Protein AF-A0AAU1PZN3-F1 (afdb_monomer)

Radius of gyration: 15.22 Å; Cα contacts (8 Å, |Δi|>4): 141; chains: 1; bounding box: 28×40×44 Å

Foldseek 3Di:
DVVVVVVQVQVVVVVPPFAKHWDDKDKDQQADDDPPWDKDKDWDQDPPNQKIWIFIDTPNDTRMTMITGMDTDPDDPDPDDD

Mean predicted aligned error: 5.39 Å

Nearest PDB structures (foldseek):
  3lw3-assembly1_B  TM=8.002E-01  e=4.545E-03  Helicobacter felis
  1t82-assembly2_D  TM=6.780E-01  e=6.831E-01  Shewanella oneidensis MR-1

Sequence (82 aa):
MLLLEAARQAALATAHHDTMTVTGMDSDFIRYAEMDVPCWVEAEQLADPDQVRIGARQHGKEIFAGVVTLAALPTAPGAHGA

Solvent-accessible surface area (backbone atoms only — not comparable to full-atom values): 5068 Å² total; per-residue (Å²): 111,71,68,60,51,51,44,52,53,45,46,59,65,70,45,69,98,56,62,65,42,78,78,47,72,51,78,48,80,73,44,84,84,62,90,93,51,76,73,49,76,49,65,44,80,47,96,51,88,46,33,25,41,32,42,28,31,44,96,90,37,75,25,33,40,33,40,39,30,48,42,77,54,82,79,75,90,80,91,80,88,132

Secondary structure (DSSP, 8-state):
-HHHHHHHHHHHHHSTTS-EEEEEEEEEE-SPPPTTSPPEEEEEE-SSTTEEEEEEEETTEEEEEEEEEEEEPPPPS-----

Structure (mmCIF, N/CA/C/O backbone):
data_AF-A0AAU1PZN3-F1
#
_entry.id   AF-A0AAU1PZN3-F1
#
loop_
_atom_site.group_PDB
_atom_site.id
_atom_site.type_symbol
_atom_site.label_atom_id
_atom_site.label_alt_id
_atom_site.label_comp_id
_atom_site.label_asym_id
_atom_site.label_entity_id
_atom_site.label_seq_id
_atom_site.pdbx_PDB_ins_code
_atom_site.Cartn_x
_atom_site.Cartn_y
_atom_site.Cartn_z
_atom_site.occupancy
_atom_site.B_iso_or_equiv
_atom_site.auth_seq_id
_atom_site.auth_comp_id
_atom_site.auth_asym_id
_atom_site.auth_atom_id
_atom_site.pdbx_PDB_model_num
ATOM 1 N N . MET A 1 1 ? 13.687 -0.404 -0.016 1.00 79.19 1 MET A N 1
ATOM 2 C CA . MET A 1 1 ? 13.203 0.617 0.941 1.00 79.19 1 MET A CA 1
ATOM 3 C C . MET A 1 1 ? 12.223 1.612 0.321 1.00 79.19 1 MET A C 1
ATOM 5 O O . MET A 1 1 ? 11.172 1.793 0.911 1.00 79.19 1 MET A O 1
ATOM 9 N N . LEU A 1 2 ? 12.487 2.210 -0.853 1.00 92.81 2 LEU A N 1
ATOM 10 C CA . LEU A 1 2 ? 11.612 3.250 -1.436 1.00 92.81 2 LEU A CA 1
ATOM 11 C C . LEU A 1 2 ? 10.150 2.809 -1.665 1.00 92.81 2 LEU A C 1
ATOM 13 O O . LEU A 1 2 ? 9.240 3.578 -1.395 1.00 92.81 2 LEU A O 1
ATOM 17 N N . LEU A 1 3 ? 9.920 1.565 -2.103 1.00 96.50 3 LEU A N 1
ATOM 18 C CA . LEU A 1 3 ? 8.563 1.035 -2.312 1.00 96.50 3 LEU A CA 1
ATOM 19 C C . LEU A 1 3 ? 7.758 0.917 -1.009 1.00 96.50 3 LEU A C 1
ATOM 21 O O . LEU A 1 3 ? 6.572 1.219 -1.008 1.00 96.50 3 LEU A O 1
ATOM 25 N N . LEU A 1 4 ? 8.405 0.558 0.107 1.00 97.44 4 LEU A N 1
ATOM 26 C CA . LEU A 1 4 ? 7.750 0.528 1.422 1.00 97.44 4 LEU A CA 1
ATOM 27 C C . LEU A 1 4 ? 7.362 1.937 1.874 1.00 97.44 4 LEU A C 1
ATOM 29 O O . LEU A 1 4 ? 6.287 2.140 2.423 1.00 97.44 4 LEU A O 1
ATOM 33 N N . GLU A 1 5 ? 8.216 2.925 1.610 1.00 97.81 5 GLU A N 1
ATOM 34 C CA . GLU 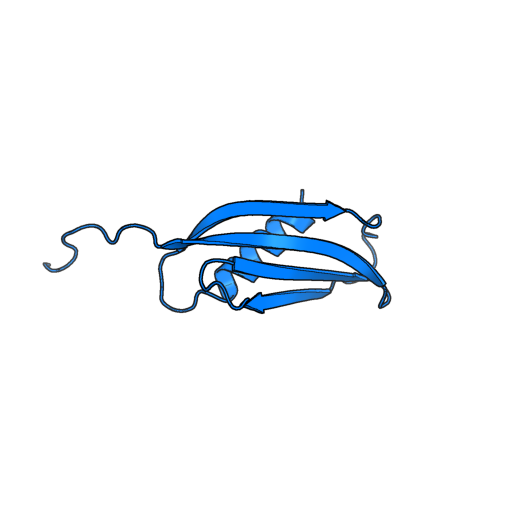A 1 5 ? 7.915 4.318 1.936 1.00 97.81 5 GLU A CA 1
ATOM 35 C C . GLU A 1 5 ? 6.794 4.878 1.054 1.00 97.81 5 GLU A C 1
ATOM 37 O O . GLU A 1 5 ? 5.898 5.554 1.553 1.00 97.81 5 GLU A O 1
ATOM 42 N N . ALA A 1 6 ? 6.788 4.540 -0.237 1.00 97.62 6 ALA A N 1
ATOM 43 C CA . ALA A 1 6 ? 5.694 4.891 -1.131 1.00 97.62 6 ALA A CA 1
ATOM 44 C C . ALA A 1 6 ? 4.371 4.260 -0.666 1.00 97.62 6 ALA A C 1
ATOM 46 O O . ALA A 1 6 ? 3.356 4.949 -0.625 1.00 97.62 6 ALA A O 1
ATOM 47 N N . ALA A 1 7 ? 4.392 2.996 -0.229 1.00 98.19 7 ALA A N 1
ATOM 48 C CA . ALA A 1 7 ? 3.237 2.334 0.371 1.00 98.19 7 ALA A CA 1
ATOM 49 C C . ALA A 1 7 ? 2.773 3.034 1.658 1.00 98.19 7 ALA A C 1
ATOM 51 O O . ALA A 1 7 ? 1.583 3.297 1.820 1.00 98.19 7 ALA A O 1
ATOM 52 N N . ARG A 1 8 ? 3.710 3.414 2.537 1.00 97.31 8 ARG A N 1
ATOM 53 C CA . ARG A 1 8 ? 3.432 4.160 3.774 1.00 97.31 8 ARG A CA 1
ATOM 54 C C . ARG A 1 8 ? 2.727 5.484 3.488 1.00 97.31 8 ARG A C 1
ATOM 56 O O . ARG A 1 8 ? 1.722 5.797 4.118 1.00 97.31 8 ARG A O 1
ATOM 63 N N . GLN A 1 9 ? 3.268 6.267 2.557 1.00 96.62 9 GLN A N 1
ATOM 64 C CA . GLN A 1 9 ? 2.736 7.580 2.196 1.00 96.62 9 GLN A CA 1
ATOM 65 C C . GLN A 1 9 ? 1.390 7.468 1.482 1.00 96.62 9 GLN A C 1
ATOM 67 O O . GLN A 1 9 ? 0.478 8.225 1.801 1.00 96.62 9 GLN A O 1
ATOM 72 N N . ALA A 1 10 ? 1.249 6.510 0.564 1.00 97.31 10 ALA A N 1
ATOM 73 C CA . ALA A 1 10 ? 0.001 6.268 -0.146 1.00 97.31 10 ALA A CA 1
ATOM 74 C C . ALA A 1 10 ? -1.119 5.836 0.812 1.00 97.31 10 ALA A C 1
ATOM 76 O O . ALA A 1 10 ? -2.223 6.361 0.715 1.00 97.31 10 ALA A O 1
ATOM 77 N N . ALA A 1 11 ? -0.826 4.960 1.780 1.00 97.25 11 ALA A N 1
ATOM 78 C CA . ALA A 1 11 ? -1.787 4.568 2.809 1.00 97.25 11 ALA A CA 1
ATOM 79 C C . ALA A 1 11 ? -2.18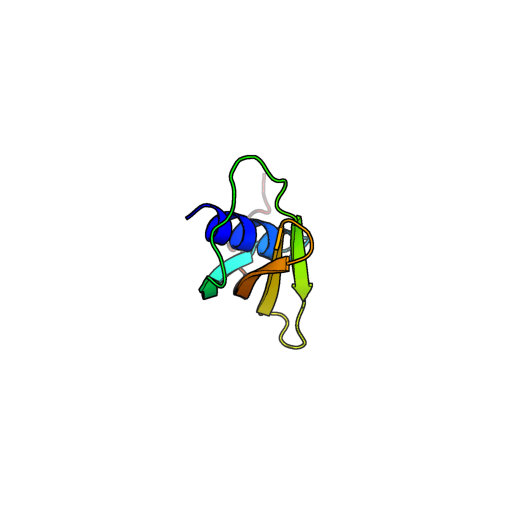5 5.748 3.707 1.00 97.25 11 ALA A C 1
ATOM 81 O O . ALA A 1 11 ? -3.362 5.999 3.917 1.00 97.25 11 ALA A O 1
ATOM 82 N N . LEU A 1 12 ? -1.226 6.538 4.199 1.00 95.88 12 LEU A N 1
ATOM 83 C CA . LEU A 1 12 ? -1.555 7.704 5.030 1.00 95.88 12 LEU A CA 1
ATOM 84 C C . LEU A 1 12 ? -2.324 8.788 4.264 1.00 95.88 12 LEU A C 1
ATOM 86 O O . LEU A 1 12 ? -3.080 9.543 4.871 1.00 95.88 12 LEU A O 1
ATOM 90 N N . ALA A 1 13 ? -2.169 8.861 2.941 1.00 94.69 13 ALA A N 1
ATOM 91 C CA . ALA A 1 13 ? -2.936 9.780 2.111 1.00 94.69 13 ALA A CA 1
ATOM 92 C C . ALA A 1 13 ? -4.430 9.418 2.029 1.00 94.69 13 ALA A C 1
ATOM 94 O O . ALA A 1 13 ? -5.226 10.317 1.764 1.00 94.69 13 ALA A O 1
ATOM 95 N N . THR A 1 14 ? -4.829 8.160 2.280 1.00 93.62 14 THR A N 1
ATOM 96 C CA . THR A 1 14 ? -6.254 7.767 2.311 1.00 93.62 14 THR A CA 1
ATOM 97 C C . THR A 1 14 ? -6.939 8.153 3.619 1.00 93.62 14 THR A C 1
ATOM 99 O O . THR A 1 14 ? -8.158 8.308 3.656 1.00 93.62 14 THR A O 1
ATOM 102 N N . ALA A 1 15 ? -6.165 8.362 4.682 1.00 85.81 15 ALA A N 1
ATOM 103 C CA . ALA A 1 15 ? -6.649 8.555 6.041 1.00 85.81 15 ALA A CA 1
ATOM 104 C C . ALA A 1 15 ? -7.090 10.002 6.342 1.00 85.81 15 ALA A C 1
ATOM 106 O O . ALA A 1 15 ? -6.900 10.484 7.455 1.00 85.81 15 ALA A O 1
ATOM 107 N N . HIS A 1 16 ? -7.604 10.717 5.329 1.00 72.81 16 HIS A N 1
ATOM 108 C CA . HIS A 1 16 ? -7.960 12.141 5.369 1.00 72.81 16 HIS A CA 1
ATOM 109 C C . HIS A 1 16 ? -8.533 12.566 6.728 1.00 72.81 16 HIS A C 1
ATOM 111 O O . HIS A 1 16 ? -9.346 11.832 7.259 1.00 72.81 16 HIS A O 1
ATOM 117 N N . HIS A 1 17 ? -8.162 13.758 7.220 1.00 70.31 17 HIS A N 1
ATOM 118 C CA . HIS A 1 17 ? -8.549 14.426 8.486 1.00 70.31 17 HIS A CA 1
ATOM 119 C C . HIS A 1 17 ? -8.117 13.788 9.817 1.00 70.31 17 HIS A C 1
ATOM 121 O O . HIS A 1 17 ? -7.954 14.534 10.786 1.00 70.31 17 HIS A O 1
ATOM 127 N N . ASP A 1 18 ? -7.842 12.487 9.864 1.00 76.81 18 ASP A N 1
ATOM 128 C CA . ASP A 1 18 ? -7.402 11.827 11.090 1.00 76.81 18 ASP A CA 1
ATOM 129 C C . ASP A 1 18 ? -5.878 11.791 11.212 1.00 76.81 18 ASP A C 1
ATOM 131 O O . ASP A 1 18 ? -5.134 11.621 10.243 1.00 76.81 18 ASP A O 1
ATOM 135 N N . THR A 1 19 ? -5.379 11.940 12.440 1.00 87.81 19 THR A N 1
ATOM 136 C CA . THR A 1 19 ? -3.947 11.749 12.692 1.00 87.81 19 THR A CA 1
ATOM 137 C C . THR A 1 19 ? -3.708 10.256 12.854 1.00 87.81 19 THR A C 1
ATOM 139 O O . THR A 1 19 ? -4.053 9.683 13.881 1.00 87.81 19 THR A O 1
ATOM 142 N N . MET A 1 20 ? -3.155 9.617 11.829 1.00 92.81 20 MET A N 1
ATOM 143 C CA . MET A 1 20 ? -2.984 8.163 11.768 1.00 92.81 20 MET A CA 1
ATOM 144 C C . MET A 1 20 ? -1.500 7.799 11.704 1.00 92.81 20 MET A C 1
ATOM 146 O O . MET A 1 20 ? -0.667 8.580 11.238 1.00 92.81 20 MET A O 1
ATOM 150 N N . THR A 1 21 ? -1.157 6.604 12.174 1.00 95.25 21 THR A N 1
ATOM 151 C CA . THR A 1 21 ? 0.189 6.034 12.073 1.00 95.25 21 THR A CA 1
ATOM 152 C C . THR A 1 21 ? 0.137 4.653 11.440 1.00 95.25 21 THR A C 1
ATOM 154 O O . THR A 1 21 ? -0.865 3.952 11.555 1.00 95.25 21 THR A O 1
ATOM 157 N N . VAL A 1 22 ? 1.227 4.245 10.791 1.00 96.69 22 VAL A N 1
ATOM 158 C CA . VAL A 1 22 ? 1.368 2.876 10.286 1.00 96.69 22 VAL A CA 1
ATOM 159 C C . VAL A 1 22 ? 1.877 1.981 11.409 1.00 96.69 22 VAL A C 1
ATOM 161 O O . VAL A 1 22 ? 2.916 2.268 12.004 1.00 96.69 22 VAL A O 1
ATOM 164 N N . THR A 1 23 ? 1.161 0.896 11.686 1.00 97.19 23 THR A N 1
ATOM 165 C CA . THR A 1 23 ? 1.500 -0.077 12.740 1.00 97.19 23 THR A CA 1
ATOM 166 C C . THR A 1 23 ? 2.005 -1.405 12.186 1.00 97.19 23 THR A C 1
ATOM 168 O O . THR A 1 23 ? 2.673 -2.149 12.903 1.00 97.19 23 THR A O 1
ATOM 171 N N . GLY A 1 24 ? 1.7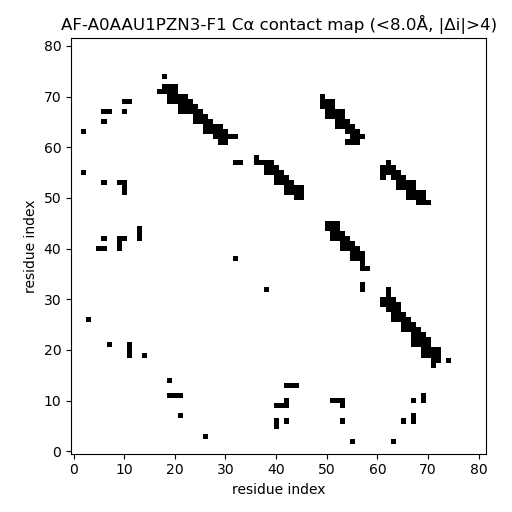42 -1.689 10.911 1.00 97.69 24 GLY A N 1
ATOM 172 C CA . GLY A 1 24 ? 2.166 -2.920 10.257 1.00 97.69 24 GLY A CA 1
ATOM 173 C C . GLY A 1 24 ? 2.131 -2.817 8.737 1.00 97.69 24 GLY A C 1
ATOM 174 O O . GLY A 1 24 ? 1.449 -1.963 8.169 1.00 97.69 24 GLY A O 1
ATOM 175 N N . MET A 1 25 ? 2.898 -3.690 8.087 1.00 97.94 25 MET A N 1
ATOM 176 C CA . MET A 1 25 ? 2.881 -3.883 6.641 1.00 97.94 25 MET A CA 1
ATOM 177 C C . MET A 1 25 ? 3.128 -5.356 6.323 1.00 97.94 25 MET A C 1
ATOM 179 O O . MET A 1 25 ? 4.128 -5.917 6.773 1.00 97.94 25 MET A O 1
ATOM 183 N N . ASP A 1 26 ? 2.252 -5.942 5.515 1.00 98.19 26 ASP A N 1
ATOM 184 C CA . ASP A 1 26 ? 2.529 -7.166 4.763 1.00 98.19 26 ASP A CA 1
ATOM 185 C C . ASP A 1 26 ? 2.897 -6.760 3.328 1.00 98.19 26 ASP A C 1
ATOM 187 O O . ASP A 1 26 ? 2.317 -5.817 2.780 1.00 98.19 26 ASP A O 1
ATOM 191 N N . SER A 1 27 ? 3.955 -7.334 2.758 1.00 97.81 27 SER A N 1
ATOM 192 C CA . SER A 1 27 ? 4.572 -6.799 1.540 1.00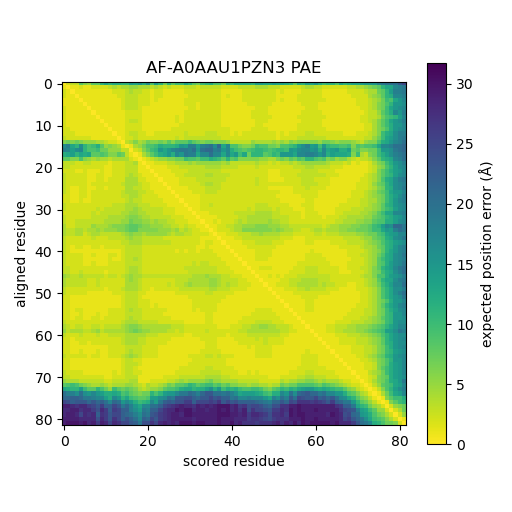 97.81 27 SER A CA 1
ATOM 193 C C . SER A 1 27 ? 5.226 -7.872 0.685 1.00 97.81 27 SER A C 1
ATOM 195 O O . SER A 1 27 ? 6.199 -8.506 1.095 1.00 97.81 27 SER A O 1
ATOM 197 N N . ASP A 1 28 ? 4.771 -7.948 -0.561 1.00 98.25 28 ASP A N 1
ATOM 198 C CA . ASP A 1 28 ? 5.286 -8.827 -1.597 1.00 98.25 28 ASP A CA 1
ATOM 199 C C . ASP A 1 28 ? 6.101 -8.033 -2.626 1.00 98.25 28 ASP A C 1
ATOM 201 O O . ASP A 1 28 ? 5.593 -7.171 -3.350 1.00 98.25 28 ASP A O 1
ATOM 205 N N . PHE A 1 29 ? 7.393 -8.356 -2.733 1.00 97.81 29 PHE A N 1
ATOM 206 C CA . PHE A 1 29 ? 8.290 -7.815 -3.757 1.00 97.81 29 PHE A CA 1
ATOM 207 C C . PHE A 1 29 ? 8.336 -8.763 -4.952 1.00 97.81 29 PHE A C 1
ATOM 209 O O . PHE A 1 29 ? 9.110 -9.719 -4.986 1.00 97.81 29 PHE A O 1
ATOM 216 N N . ILE A 1 30 ? 7.489 -8.494 -5.940 1.00 98.00 30 ILE A N 1
ATOM 217 C CA . ILE A 1 30 ? 7.242 -9.410 -7.058 1.00 98.00 30 ILE A CA 1
ATOM 218 C C . ILE A 1 30 ? 8.326 -9.262 -8.131 1.00 98.00 30 ILE A C 1
ATOM 220 O O . ILE A 1 30 ? 8.725 -10.241 -8.766 1.00 98.00 30 ILE A O 1
ATOM 224 N N . ARG A 1 31 ? 8.791 -8.028 -8.377 1.00 96.69 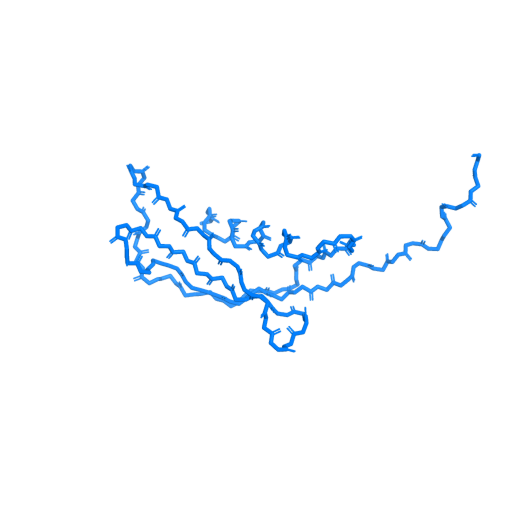31 ARG A N 1
ATOM 225 C CA . ARG A 1 31 ? 9.793 -7.704 -9.406 1.00 96.69 31 ARG A CA 1
ATOM 226 C C . ARG A 1 31 ? 10.684 -6.555 -8.953 1.00 96.69 31 ARG A C 1
ATOM 228 O O . ARG A 1 31 ? 10.307 -5.762 -8.094 1.00 96.69 31 ARG A O 1
ATOM 235 N N . TYR A 1 32 ? 11.850 -6.437 -9.581 1.00 95.94 32 TYR A N 1
ATOM 236 C CA . TYR A 1 32 ? 12.678 -5.248 -9.423 1.00 95.94 32 TYR A CA 1
ATOM 237 C C . TYR A 1 32 ? 11.981 -4.019 -10.007 1.00 95.94 32 TYR A C 1
ATOM 239 O O . TYR A 1 32 ? 11.316 -4.101 -11.041 1.00 95.94 32 TYR A O 1
ATOM 247 N N . ALA A 1 33 ? 12.137 -2.894 -9.310 1.00 95.25 33 ALA A N 1
ATOM 248 C CA . ALA A 1 33 ? 11.744 -1.591 -9.813 1.00 95.25 33 ALA A CA 1
ATOM 249 C C . ALA A 1 33 ? 12.897 -1.010 -10.635 1.00 95.25 33 ALA A C 1
ATOM 251 O O . ALA A 1 33 ? 14.005 -0.860 -10.115 1.00 95.25 33 ALA A O 1
ATOM 252 N N . GLU A 1 34 ? 12.626 -0.666 -11.887 1.00 95.06 34 GLU A N 1
ATOM 253 C CA . GLU A 1 34 ? 13.590 -0.003 -12.762 1.00 95.06 34 GLU A CA 1
ATOM 254 C C . GLU A 1 34 ? 13.615 1.501 -12.465 1.00 95.06 34 GLU A C 1
ATOM 256 O O . GLU A 1 34 ? 12.578 2.110 -12.189 1.00 95.06 34 GLU A O 1
ATOM 261 N N . MET A 1 35 ? 14.796 2.117 -12.488 1.00 93.00 35 MET A N 1
ATOM 262 C CA . MET A 1 35 ? 14.975 3.509 -12.049 1.00 93.00 35 MET A CA 1
ATOM 263 C C . MET A 1 35 ? 14.589 4.544 -13.117 1.00 93.00 35 MET A C 1
ATOM 265 O O . MET A 1 35 ? 14.283 5.688 -12.790 1.00 93.00 35 MET A O 1
ATOM 269 N N . ASP A 1 36 ? 14.595 4.153 -14.387 1.00 94.75 36 ASP A N 1
ATOM 270 C CA . ASP A 1 36 ? 14.281 4.984 -15.553 1.00 94.75 36 ASP A CA 1
ATOM 271 C C . ASP A 1 36 ? 12.801 4.918 -15.961 1.00 94.75 36 ASP A C 1
ATOM 273 O O . ASP A 1 36 ? 12.390 5.523 -16.953 1.00 94.75 36 ASP A O 1
ATOM 277 N N . VAL A 1 37 ? 11.983 4.210 -15.178 1.00 95.00 37 VAL A N 1
ATOM 278 C CA . VAL A 1 37 ? 10.579 3.949 -15.486 1.00 95.00 37 VAL A CA 1
ATOM 279 C C . VAL A 1 37 ? 9.700 4.524 -14.380 1.00 95.00 37 VAL A C 1
ATOM 281 O O . VAL A 1 37 ? 9.903 4.213 -13.204 1.00 95.00 37 VAL A O 1
ATOM 284 N N . PRO A 1 38 ? 8.672 5.322 -14.708 1.00 95.88 38 PRO A N 1
ATOM 285 C CA . PRO A 1 38 ? 7.746 5.811 -13.698 1.00 95.88 38 PRO A CA 1
ATOM 286 C C . PRO A 1 38 ? 7.025 4.650 -13.005 1.00 95.88 38 PRO A C 1
ATOM 288 O O . PRO A 1 38 ? 6.516 3.736 -13.656 1.00 95.88 38 PRO A O 1
ATOM 291 N N . CYS A 1 39 ? 6.985 4.709 -11.675 1.00 96.94 39 CYS A N 1
ATOM 292 C CA . CYS A 1 39 ? 6.273 3.766 -10.822 1.00 96.94 39 CYS A CA 1
ATOM 293 C C . CYS A 1 39 ? 4.932 4.371 -10.400 1.00 96.94 39 CYS A C 1
ATOM 295 O O . CYS A 1 39 ? 4.900 5.424 -9.763 1.00 96.94 39 CYS A O 1
ATOM 297 N N . TRP A 1 40 ? 3.837 3.705 -10.754 1.00 97.88 40 TRP A N 1
ATOM 298 C CA . TRP A 1 40 ? 2.489 4.103 -10.359 1.00 97.88 40 TRP A CA 1
ATOM 299 C C . TRP A 1 40 ? 2.093 3.351 -9.099 1.00 97.88 40 TRP A C 1
ATOM 301 O O . TRP A 1 40 ? 2.122 2.122 -9.107 1.00 97.88 40 TRP A O 1
ATOM 311 N N . VAL A 1 41 ? 1.739 4.079 -8.041 1.00 98.06 41 VAL A N 1
ATOM 312 C CA . VAL A 1 41 ? 1.307 3.515 -6.758 1.00 98.06 41 VAL A CA 1
ATOM 313 C C . VAL A 1 41 ? -0.169 3.823 -6.562 1.00 98.06 41 VAL A C 1
ATOM 315 O O . VAL A 1 41 ? -0.586 4.974 -6.670 1.00 98.06 41 VAL A O 1
ATOM 318 N N . GLU A 1 42 ? -0.944 2.788 -6.277 1.00 98.25 42 GLU A N 1
ATOM 319 C CA . GLU A 1 42 ? -2.384 2.852 -6.058 1.00 98.25 42 GLU A CA 1
ATOM 320 C C . GLU A 1 42 ? -2.685 2.391 -4.633 1.00 98.25 42 GLU A C 1
ATOM 322 O O . GLU A 1 42 ? -2.101 1.413 -4.158 1.00 98.25 42 GLU A O 1
ATOM 327 N N . ALA A 1 43 ? -3.593 3.098 -3.963 1.00 98.06 43 ALA A N 1
ATOM 328 C CA . ALA A 1 43 ? -4.079 2.760 -2.633 1.00 98.06 43 ALA A CA 1
ATOM 329 C C . ALA A 1 43 ? -5.597 2.577 -2.670 1.00 98.06 43 ALA A C 1
ATOM 331 O O . ALA A 1 43 ? -6.313 3.400 -3.241 1.00 98.06 43 ALA A O 1
ATOM 332 N N . GLU A 1 44 ? -6.080 1.505 -2.053 1.00 97.44 44 GLU A N 1
ATOM 333 C CA . GLU A 1 44 ? -7.502 1.192 -1.943 1.00 97.44 44 GLU A CA 1
ATOM 334 C C . GLU A 1 44 ? -7.835 0.822 -0.497 1.00 97.44 44 GLU A C 1
ATOM 336 O O . GLU A 1 44 ? -7.219 -0.072 0.087 1.00 97.44 44 GLU A O 1
ATOM 341 N N . GLN A 1 45 ? -8.824 1.507 0.076 1.00 95.75 45 GLN A N 1
ATOM 342 C CA . GLN A 1 45 ? -9.354 1.174 1.393 1.00 95.75 45 GLN A CA 1
ATOM 343 C C . GLN A 1 45 ? -10.043 -0.196 1.341 1.00 95.75 45 GLN A C 1
ATOM 345 O O . GLN A 1 45 ? -10.897 -0.429 0.484 1.00 95.75 45 GLN A O 1
ATOM 350 N N . LEU A 1 46 ? -9.688 -1.097 2.258 1.00 96.12 46 LEU A N 1
ATOM 351 C CA . LEU A 1 46 ? -10.343 -2.397 2.374 1.00 96.12 46 LEU A CA 1
ATOM 352 C C . LEU A 1 46 ? -11.619 -2.315 3.225 1.00 96.12 46 LEU A C 1
ATOM 354 O O . LEU A 1 46 ? -11.963 -1.275 3.783 1.00 96.12 46 LEU A O 1
ATOM 358 N N . ALA A 1 47 ? -12.336 -3.438 3.321 1.00 94.94 47 ALA A N 1
ATOM 359 C CA . ALA A 1 47 ? -13.507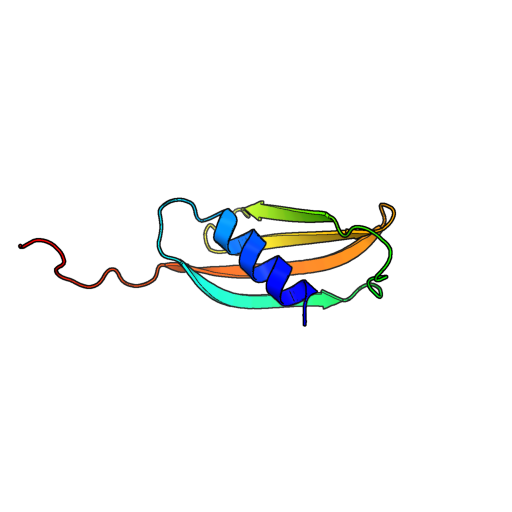 -3.555 4.193 1.00 94.94 47 ALA A CA 1
ATOM 360 C C . ALA A 1 47 ? -13.154 -3.367 5.680 1.00 94.94 47 ALA A C 1
ATOM 362 O O . ALA A 1 47 ? -13.993 -2.907 6.451 1.00 94.94 47 ALA A O 1
ATOM 363 N N . ASP A 1 48 ? -11.925 -3.721 6.065 1.00 94.44 48 ASP A N 1
ATOM 364 C CA . ASP A 1 48 ? -11.351 -3.319 7.345 1.00 94.44 48 ASP A CA 1
ATOM 365 C C . ASP A 1 48 ? -10.87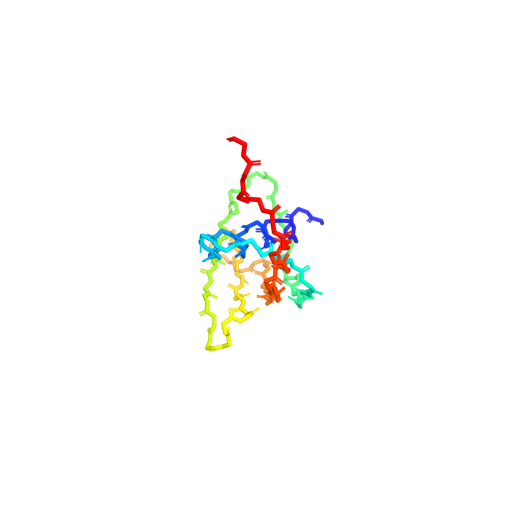3 -1.855 7.235 1.00 94.44 48 ASP A C 1
ATOM 367 O O . ASP A 1 48 ? -9.987 -1.572 6.419 1.00 94.44 48 ASP A O 1
ATOM 371 N N . PRO A 1 49 ? -11.451 -0.918 8.012 1.00 91.31 49 PRO A N 1
ATOM 372 C CA . PRO A 1 49 ? -11.096 0.499 7.946 1.00 91.31 49 PRO A CA 1
ATOM 373 C C . PRO A 1 49 ? -9.640 0.778 8.341 1.00 91.31 49 PRO A C 1
ATOM 375 O O . PRO A 1 49 ? -9.082 1.791 7.921 1.00 91.31 49 PRO A O 1
ATOM 378 N N . ASP A 1 50 ? -9.003 -0.132 9.075 1.00 95.00 50 ASP A N 1
ATOM 379 C CA . ASP A 1 50 ? -7.610 0.004 9.487 1.00 95.00 50 ASP A CA 1
ATOM 380 C C . ASP A 1 50 ? -6.642 -0.553 8.431 1.00 95.00 50 ASP A C 1
ATOM 382 O O . ASP A 1 50 ? -5.429 -0.468 8.605 1.00 95.00 50 ASP A O 1
ATOM 386 N N . GLN A 1 51 ? -7.129 -1.125 7.323 1.00 97.38 51 GLN A N 1
ATOM 387 C CA . GLN A 1 51 ? -6.280 -1.739 6.300 1.00 97.38 51 GLN A CA 1
ATOM 388 C C . GLN A 1 51 ? -6.426 -1.079 4.929 1.00 97.38 51 GLN A C 1
ATOM 390 O O . GLN A 1 51 ? -7.521 -0.915 4.386 1.00 97.38 51 GLN A O 1
ATOM 395 N N . VAL A 1 52 ? -5.280 -0.781 4.319 1.00 98.31 52 VAL A N 1
ATOM 396 C CA . VAL A 1 52 ? -5.187 -0.211 2.974 1.00 98.31 52 VAL A CA 1
ATOM 397 C C . VAL A 1 52 ? -4.379 -1.145 2.086 1.00 98.31 52 VAL A C 1
ATOM 399 O O . VAL A 1 52 ? -3.225 -1.463 2.379 1.00 98.31 52 VAL A O 1
ATOM 402 N N . ARG A 1 53 ? -4.975 -1.571 0.972 1.00 98.50 53 ARG A N 1
ATOM 403 C CA . ARG A 1 53 ? -4.282 -2.335 -0.064 1.00 98.50 53 ARG A CA 1
ATOM 404 C C . ARG A 1 53 ? -3.454 -1.389 -0.916 1.00 98.50 53 ARG A C 1
ATOM 406 O O . ARG A 1 53 ? -3.976 -0.401 -1.425 1.00 98.50 53 ARG A O 1
ATOM 413 N N . ILE A 1 54 ? -2.186 -1.730 -1.112 1.00 98.69 54 ILE A N 1
ATOM 414 C CA . ILE A 1 54 ? -1.253 -0.998 -1.962 1.00 98.69 54 ILE A CA 1
ATOM 415 C C . ILE A 1 54 ? -0.842 -1.877 -3.137 1.00 98.69 54 ILE A C 1
ATOM 417 O O . ILE A 1 54 ? -0.460 -3.033 -2.959 1.00 98.69 54 ILE A O 1
ATOM 421 N N . GLY A 1 55 ? -0.876 -1.307 -4.336 1.00 98.44 55 GLY A N 1
ATOM 422 C CA . GLY A 1 55 ? -0.269 -1.890 -5.528 1.00 98.44 55 GLY A CA 1
ATOM 423 C C . GLY A 1 55 ? 0.710 -0.910 -6.155 1.00 98.44 55 GLY A C 1
ATOM 424 O O . GLY A 1 55 ? 0.456 0.293 -6.174 1.00 98.44 55 GLY A O 1
ATOM 425 N N . ALA A 1 56 ? 1.825 -1.411 -6.684 1.00 98.38 56 ALA A N 1
ATOM 426 C CA . ALA A 1 56 ? 2.733 -0.613 -7.496 1.00 98.38 56 ALA A CA 1
ATOM 427 C C . ALA A 1 56 ? 3.004 -1.277 -8.846 1.00 98.38 56 ALA A C 1
ATOM 429 O O . ALA A 1 56 ? 3.274 -2.482 -8.928 1.00 98.38 56 ALA A O 1
ATOM 430 N N . ARG A 1 57 ? 2.954 -0.480 -9.919 1.00 98.50 57 ARG A N 1
ATOM 431 C CA . ARG A 1 57 ? 3.105 -0.956 -11.297 1.00 98.50 57 ARG A CA 1
ATOM 432 C C . ARG A 1 57 ? 4.141 -0.153 -12.075 1.00 98.50 57 ARG A C 1
ATOM 434 O O . ARG A 1 57 ? 4.149 1.075 -12.050 1.00 98.50 57 ARG A O 1
ATOM 441 N N . GLN A 1 58 ? 4.943 -0.865 -12.860 1.00 97.94 58 GLN A N 1
ATOM 442 C CA . GLN A 1 58 ? 5.820 -0.316 -13.896 1.00 97.94 58 GLN A CA 1
ATOM 443 C C . GLN A 1 58 ? 5.585 -1.076 -15.199 1.00 97.94 58 GLN A C 1
ATOM 445 O O . GLN A 1 58 ? 5.363 -2.287 -15.184 1.00 97.94 58 GLN A O 1
ATOM 450 N N . HIS A 1 59 ? 5.587 -0.377 -16.337 1.00 95.88 59 HIS A N 1
ATOM 451 C CA . HIS A 1 59 ? 5.276 -0.977 -17.646 1.00 95.88 59 HIS A CA 1
ATOM 452 C C . HIS A 1 59 ? 3.959 -1.781 -17.670 1.00 95.88 59 HIS A C 1
ATOM 454 O O . HIS A 1 59 ? 3.850 -2.814 -18.331 1.00 95.88 59 HIS A O 1
ATOM 460 N N . GLY A 1 60 ? 2.967 -1.358 -16.881 1.00 94.81 60 GLY A N 1
ATOM 461 C CA . GLY A 1 60 ? 1.697 -2.071 -16.741 1.00 94.81 60 GLY A CA 1
ATOM 462 C C . GLY A 1 60 ? 1.786 -3.415 -16.007 1.00 94.81 60 GLY A C 1
ATOM 463 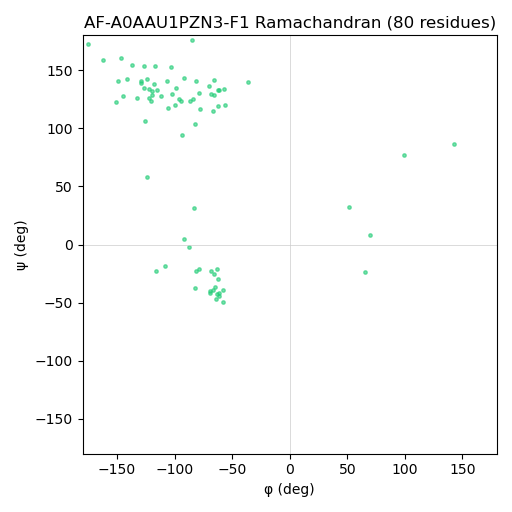O O . GLY A 1 60 ? 0.783 -4.120 -15.956 1.00 94.81 60 GLY A O 1
ATOM 464 N N . LYS A 1 61 ? 2.927 -3.777 -15.413 1.00 97.38 61 LYS A N 1
ATOM 465 C CA . LYS A 1 61 ? 3.107 -4.994 -14.609 1.00 97.38 61 LYS A CA 1
ATOM 466 C C . LYS A 1 61 ? 3.190 -4.641 -13.134 1.00 97.38 61 LYS A C 1
ATOM 468 O O . LYS A 1 61 ? 3.826 -3.655 -12.779 1.00 97.38 61 LYS A O 1
ATOM 473 N N . GLU A 1 62 ? 2.582 -5.467 -12.293 1.00 98.06 62 GLU A N 1
ATOM 474 C CA . GLU A 1 62 ? 2.739 -5.357 -10.846 1.00 98.06 62 GLU A CA 1
ATOM 475 C C . GLU A 1 62 ? 4.170 -5.733 -10.446 1.00 98.06 62 GLU A C 1
ATOM 477 O O . GLU A 1 62 ? 4.713 -6.752 -10.895 1.00 98.06 62 GLU A O 1
ATOM 482 N N . ILE A 1 63 ? 4.787 -4.857 -9.658 1.00 98.12 63 ILE A N 1
ATOM 483 C CA . ILE A 1 63 ? 6.155 -5.014 -9.153 1.00 98.12 63 ILE A CA 1
ATOM 484 C C . ILE A 1 63 ? 6.188 -5.129 -7.626 1.00 98.12 63 ILE A C 1
ATOM 486 O O . ILE A 1 63 ? 7.122 -5.710 -7.077 1.00 98.12 63 ILE A O 1
ATOM 490 N N . PHE A 1 64 ? 5.155 -4.617 -6.958 1.00 98.50 64 PHE A N 1
ATOM 491 C CA . PHE A 1 64 ? 4.974 -4.656 -5.516 1.00 98.50 64 PHE A CA 1
ATOM 492 C C . PHE A 1 64 ? 3.484 -4.692 -5.196 1.00 98.50 64 PHE A C 1
ATOM 494 O O . PHE A 1 64 ? 2.700 -3.983 -5.833 1.00 98.50 64 PHE A O 1
ATOM 501 N N . ALA A 1 65 ? 3.127 -5.479 -4.193 1.00 98.50 65 ALA A N 1
ATOM 502 C CA . ALA A 1 65 ? 1.807 -5.490 -3.591 1.00 98.50 65 ALA A CA 1
ATOM 503 C C . ALA A 1 65 ? 1.958 -5.553 -2.071 1.00 98.50 65 ALA A C 1
ATOM 505 O O . ALA A 1 65 ? 2.973 -6.023 -1.557 1.00 98.50 65 ALA A O 1
ATOM 506 N N . GLY A 1 66 ? 0.962 -5.071 -1.344 1.00 98.12 66 GLY A N 1
ATOM 507 C CA . GLY A 1 66 ? 0.972 -5.185 0.103 1.00 98.12 66 GLY A CA 1
ATOM 508 C C . GLY A 1 66 ? -0.296 -4.672 0.751 1.00 98.12 66 GLY A C 1
ATOM 509 O O . GLY A 1 66 ? -1.153 -4.061 0.108 1.00 98.12 66 GLY A O 1
ATOM 510 N N . VAL A 1 67 ? -0.384 -4.908 2.051 1.00 98.69 67 VAL A N 1
ATOM 511 C CA . VAL A 1 67 ? -1.426 -4.360 2.911 1.00 98.69 67 VAL A CA 1
ATOM 512 C C . VAL A 1 67 ? -0.751 -3.568 4.018 1.00 98.69 67 VAL A C 1
ATOM 514 O O . VAL A 1 67 ? 0.129 -4.077 4.711 1.00 98.69 67 VAL A O 1
ATOM 517 N N . VAL A 1 68 ? -1.148 -2.307 4.164 1.00 98.56 68 VAL A N 1
ATOM 518 C CA . VAL A 1 68 ? -0.673 -1.412 5.218 1.00 98.56 68 VAL A CA 1
ATOM 519 C C . VAL A 1 68 ? -1.748 -1.313 6.288 1.00 98.56 68 VAL A C 1
ATOM 521 O O . VAL A 1 68 ? -2.901 -1.021 5.975 1.00 98.56 68 VAL A O 1
ATOM 524 N N . THR A 1 69 ? -1.360 -1.525 7.543 1.00 98.19 69 THR A N 1
ATOM 525 C CA . THR A 1 69 ? -2.243 -1.354 8.699 1.00 98.19 69 THR A CA 1
ATOM 526 C C . THR A 1 69 ? -2.033 0.023 9.312 1.00 98.19 69 THR A C 1
ATOM 528 O O . THR A 1 69 ? -0.907 0.403 9.654 1.00 98.19 69 THR A O 1
ATOM 531 N N . LEU A 1 70 ? -3.123 0.767 9.447 1.00 96.75 70 LEU A N 1
ATOM 532 C CA . LEU A 1 70 ? -3.199 2.076 10.067 1.00 96.75 70 LEU A CA 1
ATOM 533 C C . LEU A 1 70 ? -3.797 1.960 11.467 1.00 96.75 70 LEU A C 1
ATOM 535 O O . LEU A 1 70 ? -4.561 1.052 11.768 1.00 96.75 70 LEU A O 1
ATOM 539 N N . ALA A 1 71 ? -3.437 2.898 12.331 1.00 94.94 71 ALA A N 1
ATOM 540 C CA . ALA A 1 71 ? -4.116 3.108 13.597 1.00 94.94 71 ALA A CA 1
ATOM 541 C C . ALA A 1 71 ? -4.206 4.603 13.886 1.00 94.94 71 ALA A C 1
ATOM 543 O O . ALA A 1 71 ? -3.251 5.350 13.638 1.00 94.94 71 ALA A O 1
ATOM 544 N N . ALA A 1 72 ? -5.330 5.028 14.456 1.00 91.88 72 ALA A N 1
ATOM 545 C CA . ALA A 1 72 ? -5.483 6.393 14.931 1.00 91.88 72 ALA A CA 1
ATOM 546 C C . ALA A 1 72 ? -4.464 6.672 16.037 1.00 91.88 72 ALA A C 1
ATOM 548 O O . ALA A 1 72 ? -4.297 5.892 16.981 1.00 91.88 72 ALA A O 1
ATOM 549 N N . LEU A 1 73 ? -3.784 7.808 15.935 1.00 88.00 73 LEU A N 1
ATOM 550 C CA . LEU A 1 73 ? -3.011 8.319 17.047 1.00 88.00 73 LEU A CA 1
ATOM 551 C C . LEU A 1 73 ? -3.984 8.794 18.130 1.00 88.00 73 LEU A C 1
ATOM 553 O O . LEU A 1 73 ? -4.968 9.470 17.818 1.00 88.00 73 LEU A O 1
ATOM 557 N N . PRO A 1 74 ? -3.718 8.485 19.410 1.00 79.69 74 PRO A N 1
ATOM 558 C CA . PRO A 1 74 ? -4.492 9.056 20.495 1.00 79.69 74 PRO A CA 1
ATOM 559 C C . PRO A 1 74 ? -4.444 10.584 20.401 1.00 79.69 74 PRO A C 1
ATOM 561 O O . PRO A 1 74 ? -3.367 11.182 20.461 1.00 79.69 74 PRO A O 1
ATOM 564 N N . THR A 1 75 ? -5.599 11.233 20.262 1.00 73.19 75 THR A N 1
ATOM 565 C CA . THR A 1 75 ? -5.683 12.690 20.382 1.00 73.19 75 THR A CA 1
ATOM 566 C C . THR A 1 75 ? -5.267 13.073 21.798 1.00 73.19 75 THR A C 1
ATOM 568 O O . THR A 1 75 ? -5.898 12.640 22.765 1.00 73.19 75 THR A O 1
ATOM 571 N N . ALA A 1 76 ? -4.201 13.864 21.938 1.00 66.56 76 ALA A N 1
ATOM 572 C CA . ALA A 1 76 ? -3.773 14.352 23.243 1.00 66.56 76 ALA A CA 1
ATOM 573 C C . ALA A 1 76 ? -4.929 15.122 23.919 1.00 66.56 76 ALA A C 1
ATOM 575 O O . ALA A 1 76 ? -5.554 15.968 23.269 1.00 66.56 76 ALA A O 1
ATOM 576 N N . PRO A 1 77 ? -5.233 14.879 25.208 1.00 57.38 77 PRO A N 1
ATOM 577 C CA . PRO A 1 77 ? -6.207 15.693 25.918 1.00 57.38 77 PRO A CA 1
ATOM 578 C C . PRO A 1 77 ? -5.652 17.117 26.083 1.00 57.38 77 PRO A C 1
ATOM 580 O O . PRO A 1 77 ? -4.668 17.317 26.789 1.00 57.38 77 PRO A O 1
ATOM 583 N N . GLY A 1 78 ? -6.298 18.103 25.455 1.00 62.38 78 GLY A N 1
ATOM 584 C CA . GLY A 1 78 ? -6.099 19.526 25.754 1.00 62.38 78 GLY A CA 1
ATOM 585 C C . GLY A 1 78 ? -5.167 20.292 24.811 1.00 62.38 78 GLY A C 1
ATOM 586 O O . GLY A 1 78 ? -4.067 20.674 25.187 1.00 62.38 78 GLY A O 1
ATOM 587 N N . ALA A 1 79 ? -5.669 20.640 23.627 1.00 56.16 79 ALA A N 1
ATOM 588 C CA . ALA A 1 79 ? -5.247 21.841 22.904 1.00 56.16 79 ALA A CA 1
ATOM 589 C C . ALA A 1 79 ? -6.485 22.710 22.620 1.00 56.16 79 ALA A C 1
ATOM 591 O O . ALA A 1 79 ? -6.864 22.976 21.483 1.00 56.16 79 ALA A O 1
ATOM 592 N N . HIS A 1 80 ? -7.183 23.087 23.689 1.00 57.1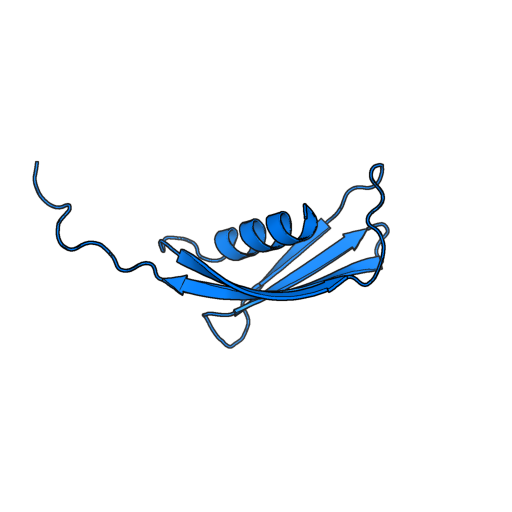6 80 HIS A N 1
ATOM 593 C CA . HIS A 1 80 ? -8.107 24.215 23.687 1.00 57.16 80 HIS A CA 1
ATOM 594 C C . HIS A 1 80 ? -7.678 25.140 24.823 1.00 57.16 80 HIS A C 1
ATOM 596 O O . HIS A 1 80 ? -7.869 24.807 25.991 1.00 57.16 80 HIS A O 1
ATOM 602 N N . GLY A 1 81 ? -7.067 26.271 24.466 1.00 53.31 81 GLY A N 1
ATOM 603 C CA . GLY A 1 81 ? -6.755 27.349 25.401 1.00 53.31 81 GLY A CA 1
ATOM 604 C C . GLY A 1 81 ? -5.424 28.046 25.133 1.00 53.31 81 GLY A C 1
ATOM 605 O O . GLY A 1 81 ? -4.422 27.691 25.747 1.00 53.31 81 GLY A O 1
ATOM 606 N N . ALA A 1 82 ? -5.448 29.054 24.260 1.00 41.56 82 ALA A N 1
ATOM 607 C CA . ALA A 1 82 ? -4.731 30.324 24.410 1.00 41.56 82 ALA A CA 1
ATOM 608 C C . ALA A 1 82 ? -5.399 31.367 23.504 1.00 41.56 82 ALA A C 1
ATOM 610 O O . ALA A 1 82 ? -5.597 31.047 22.310 1.00 41.56 82 ALA A O 1
#

pLDDT: mean 91.33, std 12.44, range [41.56, 98.69]